Protein AF-X1MWY1-F1 (afdb_monomer)

Organism: NCBI:txid412755

Foldseek 3Di:
DDQLVVCVVVVDDPVRSVVCVVCVVVDDPVVVVVVCVVQQKDKDAPPRPLPQPVLVVDPDRDRIDIDHDDDDDNPFAEDEWDDDLDDDPVRLVVLLVVLLVCQVVRYEYEYDPHHDSRVSSCVSNVVSVGHYYD

Solvent-accessible surface area (backbone atoms only — not comparable to full-atom values): 7856 Å² total; per-residue (Å²): 137,81,54,67,72,54,44,43,73,74,68,45,51,73,65,60,47,51,52,49,65,68,44,52,87,78,54,60,65,66,62,54,50,52,49,32,56,75,68,52,40,47,78,36,39,70,82,38,90,83,43,62,68,76,53,68,72,45,94,86,45,69,63,63,47,81,41,72,78,81,87,72,72,91,81,61,51,74,45,80,48,79,63,52,64,75,57,50,75,66,56,46,53,52,46,40,52,55,35,34,56,40,22,74,70,62,34,31,40,32,29,81,68,40,63,34,40,17,45,45,41,54,47,30,19,51,78,57,74,35,52,70,47,108

InterPro domains:
  IPR003488 DNA recombination-mediator protein A [PTHR43022] (8-131)
  IPR057666 Smf/DprA, SLOG domain [PF02481] (42-133)

Mean predicted aligned error: 5.41 Å

Structure (mmCIF, N/CA/C/O backbone):
data_AF-X1MWY1-F1
#
_entry.id   AF-X1MWY1-F1
#
loop_
_atom_site.group_PDB
_atom_site.id
_atom_site.type_symbol
_atom_site.label_atom_id
_atom_site.label_alt_id
_atom_site.label_comp_id
_atom_site.label_asym_id
_atom_site.label_entity_id
_atom_site.label_seq_id
_atom_site.pdbx_PDB_ins_code
_atom_site.Cartn_x
_atom_site.Cartn_y
_atom_site.Cartn_z
_atom_site.occupancy
_atom_site.B_iso_or_equiv
_atom_site.auth_seq_id
_atom_site.auth_comp_id
_atom_site.auth_asym_id
_atom_site.auth_atom_id
_atom_site.pdbx_PDB_model_num
ATOM 1 N N . ASN A 1 1 ? 15.314 -1.727 -23.802 1.00 63.53 1 ASN A N 1
ATOM 2 C CA . ASN A 1 1 ? 15.613 -3.033 -24.439 1.00 63.53 1 ASN A CA 1
ATOM 3 C C . ASN A 1 1 ? 17.098 -3.393 -24.353 1.00 63.53 1 ASN A C 1
ATOM 5 O O . ASN A 1 1 ? 17.757 -3.491 -25.377 1.00 63.53 1 ASN A O 1
ATOM 9 N N . ALA A 1 2 ? 17.629 -3.619 -23.144 1.00 78.75 2 ALA A N 1
ATOM 10 C CA . ALA A 1 2 ? 19.038 -3.990 -22.967 1.00 78.75 2 ALA A CA 1
ATOM 11 C C . ALA A 1 2 ? 19.313 -5.438 -23.441 1.00 78.75 2 ALA A C 1
ATOM 13 O O . ALA A 1 2 ? 18.510 -6.328 -23.118 1.00 78.75 2 ALA A O 1
ATOM 14 N N . PRO A 1 3 ? 20.399 -5.710 -24.187 1.00 85.56 3 PRO A N 1
ATOM 15 C CA . PRO A 1 3 ? 20.789 -7.054 -24.617 1.00 85.56 3 PRO A CA 1
ATOM 16 C C . PRO A 1 3 ? 21.160 -7.967 -23.436 1.00 85.56 3 PRO A C 1
ATOM 18 O O . PRO A 1 3 ? 21.525 -7.509 -22.356 1.00 85.56 3 PRO A O 1
ATOM 21 N N . ALA A 1 4 ? 21.117 -9.287 -23.647 1.00 83.88 4 ALA A N 1
ATOM 22 C CA . ALA A 1 4 ? 21.378 -10.287 -22.602 1.00 83.88 4 ALA A CA 1
ATOM 23 C C . ALA A 1 4 ? 22.739 -10.111 -21.897 1.00 83.88 4 ALA A C 1
ATOM 25 O O . ALA A 1 4 ? 22.848 -10.348 -20.695 1.00 83.88 4 ALA A O 1
ATOM 26 N N . GLY A 1 5 ? 23.766 -9.663 -22.628 1.00 84.69 5 GLY A N 1
ATOM 27 C CA . GLY A 1 5 ? 25.085 -9.370 -22.060 1.00 84.69 5 GLY A CA 1
ATOM 28 C C . GLY A 1 5 ? 25.074 -8.201 -21.070 1.00 84.69 5 GLY A C 1
ATOM 29 O O . GLY A 1 5 ? 25.750 -8.261 -20.049 1.00 84.69 5 GLY A O 1
ATOM 30 N N . GLU A 1 6 ? 24.269 -7.166 -21.321 1.00 87.06 6 GLU A N 1
ATOM 31 C CA . GLU A 1 6 ? 24.091 -6.051 -20.383 1.00 87.06 6 GLU A CA 1
ATOM 32 C C . GLU A 1 6 ? 23.322 -6.471 -19.137 1.00 87.06 6 GLU A C 1
ATOM 34 O O . GLU A 1 6 ? 23.729 -6.121 -18.035 1.00 87.06 6 GLU A O 1
ATOM 39 N N . LEU A 1 7 ? 22.283 -7.294 -19.292 1.00 84.75 7 LEU A N 1
ATOM 40 C CA . LEU A 1 7 ? 21.513 -7.812 -18.159 1.00 84.75 7 LEU A CA 1
ATOM 41 C C . LEU A 1 7 ? 22.384 -8.641 -17.203 1.00 84.75 7 LEU A C 1
ATOM 43 O O . LEU A 1 7 ? 22.308 -8.460 -15.992 1.00 84.75 7 LEU A O 1
ATOM 47 N N . LYS A 1 8 ? 23.266 -9.499 -17.737 1.00 85.19 8 LYS A N 1
ATOM 48 C CA . LYS A 1 8 ? 24.227 -10.255 -16.914 1.00 85.19 8 LYS A CA 1
ATOM 49 C C . LYS A 1 8 ? 25.198 -9.337 -16.171 1.00 85.19 8 LYS A C 1
ATOM 51 O O . LYS A 1 8 ? 25.481 -9.573 -15.001 1.00 85.19 8 LYS A O 1
ATOM 56 N N . ARG A 1 9 ? 25.698 -8.283 -16.830 1.00 88.44 9 ARG A N 1
ATOM 57 C CA . ARG A 1 9 ? 26.580 -7.286 -16.192 1.00 88.44 9 ARG A CA 1
ATOM 58 C C . ARG A 1 9 ? 25.870 -6.484 -15.102 1.00 88.44 9 ARG A C 1
ATOM 60 O O . ARG A 1 9 ? 26.522 -6.084 -14.149 1.00 88.44 9 ARG A O 1
ATOM 67 N N . ALA A 1 10 ? 24.557 -6.303 -15.217 1.00 82.81 10 ALA A N 1
ATOM 68 C CA . ALA A 1 10 ? 23.720 -5.684 -14.192 1.00 82.81 10 ALA A CA 1
ATOM 69 C C . ALA A 1 10 ? 23.423 -6.609 -12.990 1.00 82.81 10 ALA A C 1
ATOM 71 O O . ALA A 1 10 ? 22.657 -6.231 -12.111 1.00 82.81 10 ALA A O 1
ATOM 72 N N . GLY A 1 11 ? 24.009 -7.812 -12.939 1.00 84.12 11 GLY A N 1
ATOM 73 C CA . GLY A 1 11 ? 23.880 -8.737 -11.810 1.00 84.12 11 GLY A CA 1
ATOM 74 C C . GLY A 1 11 ? 22.743 -9.756 -11.930 1.00 84.12 11 GLY A C 1
ATOM 75 O O . GLY A 1 11 ? 22.549 -10.547 -11.011 1.00 84.12 11 GLY A O 1
ATOM 76 N N . LEU A 1 12 ? 22.011 -9.792 -13.052 1.00 86.12 12 LEU A N 1
ATOM 77 C CA . LEU A 1 12 ? 20.972 -10.802 -13.275 1.00 86.12 12 LEU A CA 1
ATOM 78 C C . LEU A 1 12 ? 21.594 -12.171 -13.570 1.00 86.12 12 LEU A C 1
ATOM 80 O O . LEU A 1 12 ? 22.454 -12.318 -14.445 1.00 86.12 12 LEU A O 1
ATOM 84 N N . ASP A 1 13 ? 21.104 -13.198 -12.878 1.00 90.94 13 ASP A N 1
ATOM 85 C CA . ASP A 1 13 ? 21.543 -14.569 -13.096 1.00 90.94 13 ASP A CA 1
ATOM 86 C C . ASP A 1 13 ? 21.077 -15.110 -14.464 1.00 90.94 13 ASP A C 1
ATOM 88 O O . ASP A 1 13 ? 20.144 -14.610 -15.100 1.00 90.94 13 ASP A O 1
ATOM 92 N N . SER A 1 14 ? 21.726 -16.177 -14.934 1.00 91.44 14 SER A N 1
ATOM 93 C CA . SER A 1 14 ? 21.457 -16.715 -16.273 1.00 91.44 14 SER A CA 1
ATOM 94 C C . SER A 1 14 ? 20.030 -17.256 -16.452 1.00 91.44 14 SER A C 1
ATOM 96 O O . SER A 1 14 ? 19.523 -17.205 -17.572 1.00 91.44 14 SER A O 1
ATOM 98 N N . ARG A 1 15 ? 19.355 -17.735 -15.393 1.00 91.56 15 ARG A N 1
ATOM 99 C CA . ARG A 1 15 ? 17.943 -18.151 -15.480 1.00 91.56 15 ARG A CA 1
ATOM 100 C C . ARG A 1 15 ? 17.051 -16.940 -15.715 1.00 91.56 15 ARG A C 1
ATOM 102 O O . ARG A 1 15 ? 16.238 -16.979 -16.635 1.00 91.56 15 ARG A O 1
ATOM 109 N N . SER A 1 16 ? 17.249 -15.868 -14.953 1.00 89.69 16 SER A N 1
ATOM 110 C CA . SER A 1 16 ? 16.488 -14.620 -15.090 1.00 89.69 16 SER A CA 1
ATOM 111 C C . SER A 1 16 ? 16.651 -14.000 -16.484 1.00 89.69 16 SER A C 1
ATOM 113 O O . SER A 1 16 ? 15.665 -13.652 -17.135 1.00 89.69 16 SER A O 1
ATOM 115 N N . VAL A 1 17 ? 17.883 -13.953 -17.006 1.00 90.88 17 VAL A N 1
ATOM 116 C CA . VAL A 1 17 ? 18.163 -13.433 -18.358 1.00 90.88 17 VAL A CA 1
ATOM 117 C C . VAL A 1 17 ? 17.489 -14.272 -19.447 1.00 90.88 17 VAL A C 1
ATOM 119 O O . VAL A 1 17 ? 16.876 -13.713 -20.358 1.00 90.88 17 VAL A O 1
ATOM 122 N N . ASN A 1 18 ? 17.555 -15.603 -19.347 1.00 90.81 18 ASN A N 1
ATOM 123 C CA . ASN A 1 18 ? 16.916 -16.497 -20.315 1.00 90.81 18 ASN A CA 1
ATOM 124 C C . ASN A 1 18 ? 15.385 -16.396 -20.262 1.00 90.81 18 ASN A C 1
ATOM 126 O O . ASN A 1 18 ? 14.740 -16.352 -21.310 1.00 90.81 18 ASN A O 1
ATOM 130 N N . ALA A 1 19 ? 14.806 -16.301 -19.062 1.00 89.31 19 ALA A N 1
ATOM 131 C CA . ALA A 1 19 ? 13.372 -16.101 -18.884 1.00 89.31 19 ALA A CA 1
ATOM 132 C C . ALA A 1 19 ? 12.908 -14.786 -19.527 1.00 89.31 19 ALA A C 1
ATOM 134 O O . ALA A 1 19 ? 11.944 -14.784 -20.292 1.00 89.31 19 ALA A O 1
ATOM 135 N N . MET A 1 20 ? 13.631 -13.681 -19.303 1.00 87.19 20 MET A N 1
ATOM 136 C CA . MET A 1 20 ? 13.321 -12.404 -19.952 1.00 87.19 20 MET A CA 1
ATOM 137 C C . MET A 1 20 ? 13.449 -12.482 -21.474 1.00 87.19 20 MET A C 1
ATOM 139 O O . MET A 1 20 ? 12.583 -11.971 -22.178 1.00 87.19 20 MET A O 1
ATOM 143 N N . ALA A 1 21 ? 14.502 -13.115 -21.998 1.00 88.19 21 ALA A N 1
ATOM 144 C CA . ALA A 1 21 ? 14.690 -13.259 -23.441 1.00 88.19 21 ALA A CA 1
ATOM 145 C C . ALA A 1 21 ? 13.549 -14.056 -24.100 1.00 88.19 21 ALA A C 1
ATOM 147 O O . ALA A 1 21 ? 13.107 -13.691 -25.186 1.00 88.19 21 ALA A O 1
ATOM 148 N N . ALA A 1 22 ? 13.037 -15.092 -23.428 1.00 88.62 22 ALA A N 1
ATOM 149 C CA . ALA A 1 22 ? 11.915 -15.894 -23.913 1.00 88.62 22 ALA A CA 1
ATOM 150 C C . ALA A 1 22 ? 10.552 -15.183 -23.787 1.00 88.62 22 ALA A C 1
ATOM 152 O O . ALA A 1 22 ? 9.667 -15.392 -24.617 1.00 88.62 22 ALA A O 1
ATOM 153 N N . LEU A 1 23 ? 10.367 -14.355 -22.753 1.00 87.44 23 LEU A N 1
ATOM 154 C CA . LEU A 1 23 ? 9.112 -13.639 -22.496 1.00 87.44 23 LEU A CA 1
ATOM 155 C C . LEU A 1 23 ? 8.971 -12.352 -23.312 1.00 87.44 23 LEU A C 1
ATOM 157 O O . LEU A 1 23 ? 7.864 -12.032 -23.732 1.00 87.44 23 LEU A O 1
ATOM 161 N N . ARG A 1 24 ? 10.069 -11.628 -23.566 1.00 87.06 24 ARG A N 1
ATOM 162 C CA . ARG A 1 24 ? 10.060 -10.320 -24.246 1.00 87.06 24 ARG A CA 1
ATOM 163 C C . ARG A 1 24 ? 9.277 -10.295 -25.566 1.00 87.06 24 ARG A C 1
ATOM 165 O O . ARG A 1 24 ? 8.489 -9.374 -25.726 1.00 87.06 24 ARG A O 1
ATOM 172 N N . PRO A 1 25 ? 9.417 -11.270 -26.486 1.00 88.50 25 PRO A N 1
ATOM 173 C CA . PRO A 1 25 ? 8.657 -11.261 -27.739 1.00 88.50 25 PRO A CA 1
ATOM 174 C C . PRO A 1 25 ? 7.152 -11.499 -27.559 1.00 88.50 25 PRO A C 1
ATOM 176 O O . PRO A 1 25 ? 6.385 -11.278 -28.487 1.00 88.50 25 PRO A O 1
ATOM 179 N N . ARG A 1 26 ? 6.726 -12.002 -26.393 1.00 90.44 26 ARG A N 1
ATOM 180 C CA . ARG A 1 26 ? 5.331 -12.356 -26.093 1.00 90.44 26 ARG A CA 1
ATOM 181 C C . ARG A 1 26 ? 4.576 -11.237 -25.374 1.00 90.44 26 ARG A C 1
ATOM 183 O O . ARG A 1 26 ? 3.392 -11.407 -25.105 1.00 90.44 26 ARG A O 1
ATOM 190 N N . ILE A 1 27 ? 5.254 -10.144 -25.028 1.00 87.75 27 ILE A N 1
ATOM 191 C CA . ILE A 1 27 ? 4.695 -9.023 -24.271 1.00 87.75 27 ILE A CA 1
ATOM 192 C C . ILE A 1 27 ? 4.749 -7.779 -25.157 1.00 87.75 27 ILE A C 1
ATOM 194 O O . ILE A 1 27 ? 5.832 -7.325 -25.524 1.00 87.75 27 ILE A O 1
ATOM 198 N N . SER A 1 28 ? 3.581 -7.221 -25.474 1.00 91.44 28 SER A N 1
ATOM 199 C CA . SER A 1 28 ? 3.468 -5.877 -26.046 1.00 91.44 28 SER A CA 1
ATOM 200 C C . SER A 1 28 ? 3.554 -4.867 -24.905 1.00 91.44 28 SER A C 1
ATOM 202 O O . SER A 1 28 ? 2.710 -4.875 -24.011 1.00 91.44 28 SER A O 1
ATOM 204 N N . LEU A 1 29 ? 4.594 -4.029 -24.897 1.00 88.75 29 LEU A N 1
ATOM 205 C CA . LEU A 1 29 ? 4.736 -2.989 -23.872 1.00 88.75 29 LEU A CA 1
ATOM 206 C C . LEU A 1 29 ? 3.618 -1.951 -23.978 1.00 88.75 29 LEU A C 1
ATOM 208 O O . LEU A 1 29 ? 3.122 -1.509 -22.948 1.00 88.75 29 LEU A O 1
ATOM 212 N N . ASP A 1 30 ? 3.197 -1.628 -25.200 1.00 92.00 30 ASP A N 1
ATOM 213 C CA . ASP A 1 30 ? 2.124 -0.667 -25.448 1.00 92.00 30 ASP A CA 1
ATOM 214 C C . ASP A 1 30 ? 0.795 -1.178 -24.870 1.00 92.00 30 ASP A C 1
ATOM 216 O O . ASP A 1 30 ? 0.124 -0.448 -24.145 1.00 92.00 30 ASP A O 1
ATOM 220 N N . ASP A 1 31 ? 0.466 -2.460 -25.071 1.00 94.00 31 ASP A N 1
ATOM 221 C CA . ASP A 1 31 ? -0.755 -3.064 -24.516 1.00 94.00 31 ASP A CA 1
ATOM 222 C C . ASP A 1 31 ? -0.726 -3.084 -22.980 1.00 94.00 31 ASP A C 1
ATOM 224 O O . ASP A 1 31 ? -1.749 -2.882 -22.322 1.00 94.00 31 ASP A O 1
ATOM 228 N N . GLU A 1 32 ? 0.438 -3.356 -22.380 1.00 92.44 32 GLU A N 1
ATOM 229 C CA . GLU A 1 32 ? 0.595 -3.325 -20.923 1.00 92.44 32 GLU A CA 1
ATOM 230 C C . GLU A 1 32 ? 0.481 -1.897 -20.375 1.00 92.44 32 GLU A C 1
ATOM 232 O O . GLU A 1 32 ? -0.172 -1.685 -19.352 1.00 92.44 32 GLU A O 1
ATOM 237 N N . MET A 1 33 ? 1.045 -0.905 -21.068 1.00 92.62 33 MET A N 1
ATOM 238 C CA . MET A 1 33 ? 0.891 0.505 -20.708 1.00 92.62 33 MET A CA 1
ATOM 239 C C . MET A 1 33 ? -0.569 0.956 -20.817 1.00 92.62 33 MET A C 1
ATOM 241 O O . MET A 1 33 ? -1.082 1.567 -19.879 1.00 92.62 33 MET A O 1
ATOM 245 N N . GLU A 1 34 ? -1.280 0.568 -21.877 1.00 95.94 34 GLU A N 1
ATOM 246 C CA . GLU A 1 34 ? -2.703 0.883 -22.043 1.00 95.94 34 GLU A CA 1
ATOM 247 C C . GLU A 1 34 ? -3.556 0.254 -20.925 1.00 95.94 34 GLU A C 1
ATOM 249 O O . GLU A 1 34 ? -4.475 0.882 -20.388 1.00 95.94 34 GLU A O 1
ATOM 254 N N . LYS A 1 35 ? -3.241 -0.981 -20.503 1.00 95.62 35 LYS A N 1
ATOM 255 C CA . LYS A 1 35 ? -3.900 -1.612 -19.346 1.00 95.62 35 LYS A CA 1
ATOM 256 C C . LYS A 1 35 ? -3.674 -0.804 -18.073 1.00 95.62 35 LYS A C 1
ATOM 258 O O . LYS A 1 35 ? -4.627 -0.576 -17.326 1.00 95.62 35 LYS A O 1
ATOM 263 N N . LEU A 1 36 ? -2.441 -0.380 -17.806 1.00 95.62 36 LEU A N 1
ATOM 264 C CA . LEU A 1 36 ? -2.112 0.403 -16.614 1.00 95.62 36 LEU A CA 1
ATOM 265 C C . LEU A 1 36 ? -2.875 1.732 -16.594 1.00 95.62 36 LEU A C 1
ATOM 267 O O . LEU A 1 36 ? -3.484 2.065 -15.574 1.00 95.62 36 LEU A O 1
ATOM 271 N N . GLU A 1 37 ? -2.941 2.430 -17.729 1.00 94.56 37 GLU A N 1
ATOM 272 C CA . GLU A 1 37 ? -3.742 3.648 -17.884 1.00 94.56 37 GLU A CA 1
ATOM 273 C C . GLU A 1 37 ? -5.229 3.385 -17.619 1.00 94.56 37 GLU A C 1
ATOM 275 O O . GLU A 1 37 ? -5.855 4.078 -16.810 1.00 94.56 37 GLU A O 1
ATOM 280 N N . ARG A 1 38 ? -5.784 2.321 -18.214 1.00 96.50 38 ARG A N 1
ATOM 281 C CA . ARG A 1 38 ? -7.182 1.906 -18.019 1.00 96.50 38 ARG A CA 1
ATOM 282 C C . ARG A 1 38 ? -7.508 1.624 -16.551 1.00 96.50 38 ARG A C 1
ATOM 284 O O . ARG A 1 38 ? -8.579 2.002 -16.073 1.00 96.50 38 ARG A O 1
ATOM 291 N N . TYR A 1 39 ? -6.593 0.987 -15.821 1.00 95.88 39 TYR A N 1
ATOM 292 C CA . TYR A 1 39 ? -6.747 0.702 -14.391 1.00 95.88 39 TYR A CA 1
ATOM 293 C C . TYR A 1 39 ? -6.347 1.869 -13.476 1.00 95.88 39 TYR A C 1
ATOM 295 O O . TYR A 1 39 ? -6.482 1.750 -12.253 1.00 95.88 39 TYR A O 1
ATOM 303 N N . LYS A 1 40 ? -5.915 3.006 -14.044 1.00 96.12 40 LYS A N 1
ATOM 304 C CA . LYS A 1 40 ? -5.418 4.186 -13.319 1.00 96.12 40 LYS A CA 1
ATOM 305 C C . LYS A 1 40 ? -4.261 3.838 -12.378 1.00 96.12 40 LYS A C 1
ATOM 307 O O . LYS A 1 40 ? -4.223 4.284 -11.229 1.00 96.12 40 LYS A O 1
ATOM 312 N N . VAL A 1 41 ? -3.347 3.005 -12.867 1.00 96.69 41 VAL A N 1
ATOM 313 C CA . VAL A 1 41 ? -2.129 2.596 -12.171 1.00 96.69 41 VAL A CA 1
ATOM 314 C C . VAL A 1 41 ? -0.961 3.406 -12.715 1.00 96.69 41 VAL A C 1
ATOM 316 O O . VAL A 1 41 ? -0.688 3.401 -13.911 1.00 96.69 41 VAL A O 1
ATOM 319 N N . LYS A 1 42 ? -0.260 4.097 -11.822 1.00 94.19 42 LYS A N 1
ATOM 320 C CA . LYS A 1 42 ? 1.004 4.777 -12.104 1.00 94.19 42 LYS A CA 1
ATOM 321 C C . LYS A 1 42 ? 2.155 3.811 -11.856 1.00 94.19 42 LYS A C 1
ATOM 323 O O . LYS A 1 42 ? 2.088 3.003 -10.932 1.00 94.19 42 LYS A O 1
ATOM 328 N N . VAL A 1 43 ? 3.212 3.921 -12.651 1.00 94.88 43 VAL A N 1
ATOM 329 C CA . VAL A 1 43 ? 4.445 3.149 -12.471 1.00 94.88 43 VAL A CA 1
ATOM 330 C C . VAL A 1 43 ? 5.548 4.113 -12.081 1.00 94.88 43 VAL A C 1
ATOM 332 O O . VAL A 1 43 ? 5.838 5.039 -12.831 1.00 94.88 43 VAL A O 1
ATOM 335 N N . LEU A 1 44 ? 6.139 3.899 -10.911 1.00 94.56 44 LEU A N 1
ATOM 336 C CA . LEU A 1 44 ? 7.251 4.693 -10.403 1.00 94.56 44 LEU A CA 1
ATOM 337 C C . LEU A 1 44 ? 8.497 3.824 -10.386 1.00 94.56 44 LEU A C 1
ATOM 339 O O . LEU A 1 44 ? 8.476 2.726 -9.832 1.00 94.56 44 LEU A O 1
ATOM 343 N N . THR A 1 45 ? 9.588 4.306 -10.962 1.00 95.38 45 THR A N 1
ATOM 344 C CA . THR A 1 45 ? 10.896 3.675 -10.772 1.00 95.38 45 THR A CA 1
ATOM 345 C C . THR A 1 45 ? 11.543 4.214 -9.502 1.00 95.38 45 THR A C 1
ATOM 347 O O . THR A 1 45 ? 11.181 5.284 -9.011 1.00 95.38 45 THR A O 1
ATOM 350 N N . CYS A 1 46 ? 12.544 3.518 -8.970 1.00 93.38 46 CYS A N 1
ATOM 351 C CA . CYS A 1 46 ? 13.343 4.034 -7.859 1.00 93.38 46 CYS A CA 1
ATOM 352 C C . CYS A 1 46 ? 14.112 5.328 -8.201 1.00 93.38 46 CYS A C 1
ATOM 354 O O . CYS A 1 46 ? 14.647 5.970 -7.301 1.00 93.38 46 CYS A O 1
ATOM 356 N N . GLU A 1 47 ? 14.150 5.748 -9.465 1.00 94.19 47 GLU A N 1
ATOM 357 C CA . GLU A 1 47 ? 14.714 7.027 -9.912 1.00 94.19 47 GLU A CA 1
ATOM 358 C C . GLU A 1 47 ? 13.657 8.140 -9.989 1.00 94.19 47 GLU A C 1
ATOM 360 O O . GLU A 1 47 ? 14.006 9.317 -10.066 1.00 94.19 47 GLU A O 1
ATOM 365 N N . ASP A 1 48 ? 12.368 7.792 -9.913 1.00 93.75 48 ASP A N 1
ATOM 366 C CA . ASP A 1 48 ? 11.274 8.753 -9.985 1.00 93.75 48 ASP A CA 1
ATOM 367 C C . ASP A 1 48 ? 11.319 9.727 -8.786 1.00 93.75 48 ASP A C 1
ATOM 369 O O . ASP A 1 48 ? 11.437 9.289 -7.630 1.00 93.75 48 ASP A O 1
ATOM 373 N N . PRO A 1 49 ? 11.200 11.052 -9.007 1.00 90.50 49 PRO A N 1
ATOM 374 C CA . PRO A 1 49 ? 11.172 12.036 -7.928 1.00 90.50 49 PRO A CA 1
ATOM 375 C C . PRO A 1 49 ? 10.035 11.824 -6.92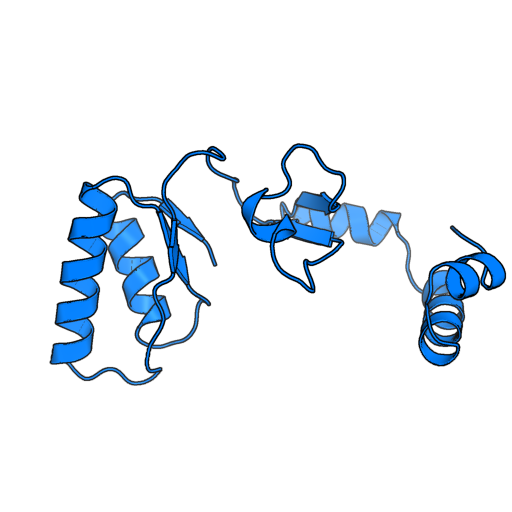7 1.00 90.50 49 PRO A C 1
ATOM 377 O O . PRO A 1 49 ? 10.147 12.273 -5.789 1.00 90.50 49 PRO A O 1
ATOM 380 N N . THR A 1 50 ? 8.938 11.181 -7.322 1.00 90.75 50 THR A N 1
ATOM 381 C CA . THR A 1 50 ? 7.769 10.898 -6.477 1.00 90.75 50 THR A CA 1
ATOM 382 C C . THR A 1 50 ? 7.849 9.550 -5.759 1.00 90.75 50 THR A C 1
ATOM 384 O O . THR A 1 50 ? 7.001 9.269 -4.913 1.00 90.75 50 THR A O 1
ATOM 387 N N . TYR A 1 51 ? 8.886 8.744 -6.019 1.00 92.56 51 TYR A N 1
ATOM 388 C CA . TYR A 1 51 ? 9.113 7.492 -5.302 1.00 92.56 51 TYR A CA 1
ATOM 389 C C . TYR A 1 51 ? 9.291 7.749 -3.788 1.00 92.56 51 TYR A C 1
ATOM 391 O O . TYR A 1 51 ? 10.083 8.626 -3.420 1.00 92.56 51 TYR A O 1
ATOM 399 N N . PRO A 1 52 ? 8.616 6.994 -2.892 1.00 90.31 52 PRO A N 1
ATOM 400 C CA . PRO A 1 52 ? 8.681 7.217 -1.446 1.00 90.31 52 PRO A CA 1
ATOM 401 C C . PRO A 1 52 ? 10.119 7.139 -0.894 1.00 90.31 52 PRO A C 1
ATOM 403 O O . PRO A 1 52 ? 10.726 6.065 -0.943 1.00 90.31 52 PRO A O 1
ATOM 406 N N . PRO A 1 53 ? 10.682 8.228 -0.330 1.00 90.12 53 PRO A N 1
ATOM 407 C CA . PRO A 1 53 ? 12.077 8.247 0.123 1.00 90.12 53 PRO A CA 1
ATOM 408 C C . PRO A 1 53 ? 12.386 7.186 1.183 1.00 90.12 53 PRO A C 1
ATOM 410 O O . PRO A 1 53 ? 13.357 6.454 1.033 1.00 90.12 53 PRO A O 1
ATOM 413 N N . ARG A 1 54 ? 11.496 7.016 2.175 1.00 89.31 54 ARG A N 1
ATOM 414 C CA . ARG A 1 54 ? 11.628 5.991 3.229 1.00 89.31 54 ARG A CA 1
ATOM 415 C C . ARG A 1 54 ? 11.711 4.571 2.676 1.00 89.31 54 ARG A C 1
ATOM 417 O O . ARG A 1 54 ? 12.343 3.708 3.270 1.00 89.31 54 ARG A O 1
ATOM 424 N N . LEU A 1 55 ? 11.086 4.315 1.525 1.00 90.69 55 LEU A N 1
ATOM 425 C CA . LEU A 1 55 ? 11.156 3.007 0.890 1.00 90.69 55 LEU A CA 1
ATOM 426 C C . LEU A 1 55 ? 12.515 2.779 0.218 1.00 90.69 55 LEU A C 1
ATOM 428 O O . LEU A 1 55 ? 12.869 1.632 0.035 1.00 90.69 55 LEU A O 1
ATOM 432 N N . LYS A 1 56 ? 13.301 3.815 -0.116 1.00 91.88 56 LYS A N 1
ATOM 433 C CA . LYS A 1 56 ? 14.687 3.652 -0.611 1.00 91.88 56 LYS A CA 1
ATOM 434 C C . LYS A 1 56 ? 15.691 3.342 0.506 1.00 91.88 56 LYS A C 1
ATOM 436 O O . LYS A 1 56 ? 16.825 2.984 0.211 1.00 91.88 56 LYS A O 1
ATOM 441 N N . GLU A 1 57 ? 15.297 3.505 1.769 1.00 93.31 57 GLU A N 1
ATOM 442 C CA . GLU A 1 57 ? 16.172 3.291 2.930 1.00 93.31 57 GLU A CA 1
ATOM 443 C C . GLU A 1 57 ? 16.263 1.814 3.346 1.00 93.31 57 GLU A C 1
ATOM 445 O O . GLU A 1 57 ? 17.176 1.438 4.081 1.00 93.31 57 GLU A O 1
ATOM 450 N N . ILE A 1 58 ? 15.339 0.959 2.888 1.00 94.19 58 ILE A N 1
ATOM 451 C CA . ILE A 1 58 ? 15.390 -0.479 3.176 1.00 94.19 58 ILE A CA 1
ATOM 452 C C . ILE A 1 58 ? 16.412 -1.183 2.275 1.00 94.19 58 ILE A C 1
ATOM 454 O O . ILE A 1 58 ? 16.660 -0.761 1.150 1.00 94.19 58 ILE A O 1
ATOM 458 N N . TYR A 1 59 ? 16.980 -2.289 2.762 1.00 92.19 59 TYR A N 1
ATOM 459 C CA . TYR A 1 59 ? 18.046 -3.026 2.071 1.00 92.19 59 TYR A CA 1
ATOM 460 C C . TYR A 1 59 ? 17.664 -3.494 0.656 1.00 92.19 59 TYR A C 1
ATOM 462 O O . TYR A 1 59 ? 18.458 -3.356 -0.269 1.00 92.19 59 TYR A O 1
ATOM 470 N N . ASP A 1 60 ? 16.452 -4.028 0.498 1.00 89.94 60 ASP A N 1
ATOM 471 C CA . ASP A 1 60 ? 15.942 -4.596 -0.756 1.00 89.94 60 ASP A CA 1
ATOM 472 C C . ASP A 1 60 ? 14.706 -3.815 -1.220 1.00 89.94 60 ASP A C 1
ATOM 474 O O . ASP A 1 60 ? 13.576 -4.307 -1.222 1.00 89.94 60 ASP A O 1
ATOM 478 N N . TYR A 1 61 ? 14.900 -2.523 -1.493 1.00 93.81 61 TYR A N 1
ATOM 479 C CA . TYR A 1 61 ? 13.813 -1.660 -1.942 1.00 93.81 61 TYR A CA 1
ATOM 480 C C . TYR A 1 61 ? 13.350 -2.034 -3.359 1.00 93.81 61 TYR A C 1
ATOM 482 O O . TYR A 1 61 ? 14.172 -2.359 -4.218 1.00 93.81 61 TYR A O 1
ATOM 490 N N . PRO A 1 62 ? 12.040 -1.955 -3.656 1.00 93.25 62 PRO A N 1
ATOM 491 C CA . PRO A 1 62 ? 11.538 -2.339 -4.965 1.00 93.25 62 PRO A CA 1
ATOM 492 C C . PRO A 1 62 ? 12.018 -1.358 -6.053 1.00 93.25 62 PRO A C 1
ATOM 494 O O . PRO A 1 62 ? 11.789 -0.154 -5.948 1.00 93.25 62 PRO A O 1
ATOM 497 N N . PRO A 1 63 ? 12.631 -1.837 -7.151 1.00 91.94 63 PRO A N 1
ATOM 498 C CA . PRO A 1 63 ? 13.088 -0.956 -8.229 1.00 91.94 63 PRO A CA 1
ATOM 499 C C . PRO A 1 63 ? 11.927 -0.312 -9.002 1.00 91.94 63 PRO A C 1
ATOM 501 O O . PRO A 1 63 ? 12.111 0.722 -9.644 1.00 91.94 63 PRO A O 1
ATOM 504 N N . VAL A 1 64 ? 10.737 -0.920 -8.948 1.00 94.38 64 VAL A N 1
ATOM 505 C CA . VAL A 1 64 ? 9.508 -0.443 -9.586 1.00 94.38 64 VAL A CA 1
ATOM 506 C C . VAL A 1 64 ? 8.339 -0.594 -8.614 1.00 94.38 64 VAL A C 1
ATOM 508 O O . VAL A 1 64 ? 8.138 -1.669 -8.049 1.00 94.38 64 VAL A O 1
ATOM 511 N N . LEU A 1 65 ? 7.549 0.467 -8.455 1.00 94.69 65 LEU A N 1
ATOM 512 C CA . LEU A 1 65 ? 6.336 0.506 -7.646 1.00 94.69 65 LEU A CA 1
ATOM 513 C C . LEU A 1 65 ? 5.119 0.808 -8.530 1.00 94.69 65 LEU A C 1
ATOM 515 O O . LEU A 1 65 ? 5.095 1.802 -9.255 1.00 94.69 65 LEU A O 1
ATOM 519 N N . TYR A 1 66 ? 4.092 -0.034 -8.437 1.00 95.50 66 TYR A N 1
ATOM 520 C CA . TYR A 1 66 ? 2.801 0.181 -9.089 1.00 95.50 66 TYR A CA 1
ATOM 521 C C . TYR A 1 66 ? 1.839 0.819 -8.093 1.00 95.50 66 TYR A C 1
ATOM 523 O O . TYR A 1 66 ? 1.545 0.236 -7.053 1.00 95.50 66 TYR A O 1
ATOM 531 N N . VAL A 1 67 ? 1.340 2.009 -8.408 1.00 95.12 67 VAL A N 1
ATOM 532 C CA . VAL A 1 67 ? 0.521 2.807 -7.494 1.00 95.12 67 VAL A CA 1
ATOM 533 C C . VAL A 1 67 ? -0.853 3.037 -8.093 1.00 95.12 67 VAL A C 1
ATOM 535 O O . VAL A 1 67 ? -0.983 3.614 -9.170 1.00 95.12 67 VAL A O 1
ATOM 538 N N . ARG A 1 68 ? -1.898 2.644 -7.365 1.00 94.81 68 ARG A N 1
ATOM 539 C CA . ARG A 1 68 ? -3.281 2.991 -7.693 1.00 94.81 68 ARG A CA 1
ATOM 540 C C . ARG A 1 68 ? -3.817 3.970 -6.655 1.00 94.81 68 ARG A C 1
ATOM 542 O O . ARG A 1 68 ? -3.847 3.652 -5.473 1.00 94.81 68 ARG A O 1
ATOM 549 N N . GLY A 1 69 ? -4.276 5.132 -7.112 1.00 92.12 69 GLY A N 1
ATOM 550 C CA . GLY A 1 69 ? -4.701 6.231 -6.243 1.00 92.12 69 GLY A CA 1
ATOM 551 C C . GLY A 1 69 ? -3.688 7.375 -6.220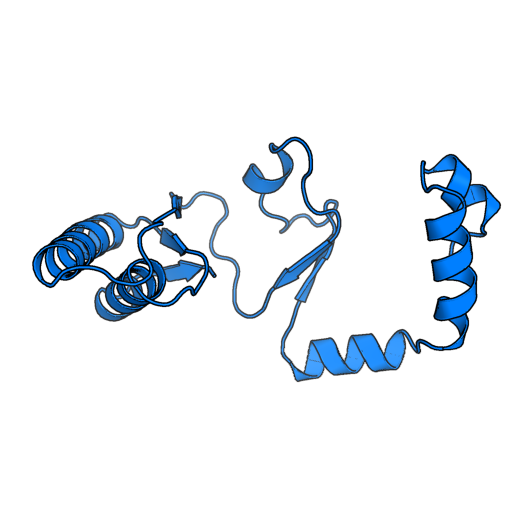 1.00 92.12 69 GLY A C 1
ATOM 552 O O . GLY A 1 69 ? -2.958 7.593 -7.191 1.00 92.12 69 GLY A O 1
ATOM 553 N N . ASN A 1 70 ? -3.674 8.130 -5.124 1.00 87.25 70 ASN A N 1
ATOM 554 C CA . ASN A 1 70 ? -2.814 9.298 -4.959 1.00 87.25 7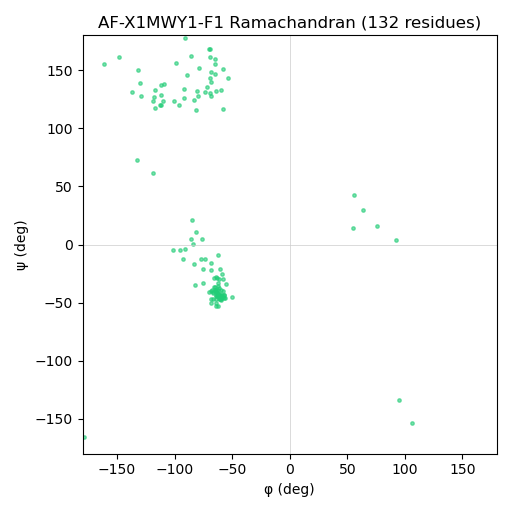0 ASN A CA 1
ATOM 555 C C . ASN A 1 70 ? -1.758 9.032 -3.891 1.00 87.25 70 ASN A C 1
ATOM 557 O O . ASN A 1 70 ? -2.078 8.501 -2.832 1.00 87.25 70 ASN A O 1
ATOM 561 N N . LEU A 1 71 ? -0.523 9.447 -4.169 1.00 83.88 71 LEU A N 1
ATOM 562 C CA . LEU A 1 71 ? 0.500 9.587 -3.143 1.00 83.88 71 LEU A CA 1
ATOM 563 C C . LEU A 1 71 ? 0.315 10.947 -2.464 1.00 83.88 71 LEU A C 1
ATOM 565 O O . LEU A 1 71 ? 0.265 11.983 -3.126 1.00 83.88 71 LEU A O 1
ATOM 569 N N . LEU A 1 72 ? 0.166 10.908 -1.152 1.00 76.94 72 LEU A N 1
ATOM 570 C CA . LEU A 1 72 ? 0.154 12.027 -0.219 1.00 76.94 72 LEU A CA 1
ATOM 571 C C . LEU A 1 72 ? 1.551 12.654 -0.087 1.00 76.94 72 LEU A C 1
ATOM 573 O O . LEU A 1 72 ? 2.538 12.078 -0.562 1.00 76.94 72 LEU A O 1
ATOM 577 N N . PRO A 1 73 ? 1.650 13.834 0.552 1.00 69.12 73 PRO A N 1
ATOM 578 C CA . PRO A 1 73 ? 2.916 14.521 0.754 1.00 69.12 73 PRO A CA 1
ATOM 579 C C . PRO A 1 73 ? 3.973 13.634 1.418 1.00 69.12 73 PRO A C 1
ATOM 581 O O . PRO A 1 73 ? 3.695 12.833 2.309 1.00 69.12 73 PRO A O 1
ATOM 584 N N . LYS A 1 74 ? 5.226 13.809 0.996 1.00 65.81 74 LYS A N 1
ATOM 585 C CA . LYS A 1 74 ? 6.370 13.018 1.478 1.00 65.81 74 LYS A CA 1
ATOM 586 C C . LYS A 1 74 ? 6.622 13.147 2.984 1.00 65.81 74 LYS A C 1
ATOM 588 O O . LYS A 1 74 ? 7.256 12.262 3.553 1.00 65.81 74 LYS A O 1
ATOM 593 N N . ASP A 1 75 ? 6.121 14.217 3.593 1.00 73.00 75 ASP A N 1
ATOM 594 C CA . ASP A 1 75 ? 6.473 14.631 4.951 1.00 73.00 75 ASP A CA 1
ATOM 595 C C . ASP A 1 75 ? 5.422 14.248 6.005 1.00 73.00 75 ASP A C 1
ATOM 597 O O . ASP A 1 75 ? 5.661 14.439 7.199 1.00 73.00 75 ASP A O 1
ATOM 601 N N . ASP A 1 76 ? 4.282 13.679 5.598 1.00 81.31 76 ASP A N 1
ATOM 602 C CA . ASP A 1 76 ? 3.261 13.244 6.550 1.00 81.31 76 ASP A CA 1
ATOM 603 C C . ASP A 1 76 ? 3.766 12.049 7.381 1.00 81.31 76 ASP A C 1
ATOM 605 O O . ASP A 1 76 ? 4.436 11.149 6.861 1.00 81.31 76 ASP A O 1
ATOM 609 N N . PRO A 1 77 ? 3.471 11.996 8.691 1.00 90.38 77 PRO A N 1
ATOM 610 C CA . PRO A 1 77 ? 3.833 10.851 9.506 1.00 90.38 77 PRO A CA 1
ATOM 611 C C . PRO A 1 77 ? 3.001 9.630 9.104 1.00 90.38 77 PRO A C 1
ATOM 613 O O . PRO A 1 77 ? 1.772 9.671 9.043 1.00 90.38 77 PRO A O 1
ATOM 616 N N . TYR A 1 78 ? 3.696 8.518 8.881 1.00 92.25 78 TYR A N 1
ATOM 617 C CA . TYR A 1 78 ? 3.108 7.223 8.556 1.00 92.25 78 TYR A CA 1
ATOM 618 C C . TYR A 1 78 ? 3.262 6.257 9.726 1.00 92.25 78 TYR A C 1
ATOM 620 O O . TYR A 1 78 ? 4.350 6.173 10.304 1.00 92.25 78 TYR A O 1
ATOM 628 N N . LEU A 1 79 ? 2.218 5.480 10.021 1.00 95.56 79 LEU A N 1
ATOM 629 C CA . LEU A 1 79 ? 2.298 4.362 10.958 1.00 95.56 79 LEU A CA 1
ATOM 630 C C . LEU A 1 79 ? 1.732 3.085 10.337 1.00 95.56 79 LEU A C 1
ATOM 632 O O . LEU A 1 79 ? 0.599 3.057 9.855 1.00 95.56 79 LEU A O 1
ATOM 636 N N . ALA A 1 80 ? 2.526 2.015 10.382 1.00 96.56 80 ALA A N 1
ATOM 637 C CA . ALA A 1 80 ? 2.077 0.693 9.981 1.00 96.56 80 ALA A CA 1
ATOM 638 C C . ALA A 1 80 ? 1.257 0.041 11.103 1.00 96.56 80 ALA A C 1
ATOM 640 O O . ALA A 1 80 ? 1.731 -0.071 12.234 1.00 96.56 80 ALA A O 1
ATOM 641 N N . VAL A 1 81 ? 0.052 -0.428 10.782 1.00 97.81 81 VAL A N 1
ATOM 642 C CA . VAL A 1 81 ? -0.799 -1.201 11.694 1.00 97.81 81 VAL A CA 1
ATOM 643 C C . VAL A 1 81 ? -0.899 -2.621 11.163 1.00 97.81 81 VAL A C 1
ATOM 645 O O . VAL A 1 81 ? -1.361 -2.842 10.047 1.00 97.81 81 VAL A O 1
ATOM 648 N N . VAL A 1 82 ? -0.458 -3.590 11.960 1.00 97.69 82 VAL A N 1
ATOM 649 C CA . VAL A 1 82 ? -0.457 -5.014 11.603 1.00 97.69 82 VAL A CA 1
ATOM 650 C C . VAL A 1 82 ? -1.045 -5.833 12.741 1.00 97.69 82 VAL A C 1
ATOM 652 O O . VAL A 1 82 ? -0.916 -5.475 13.913 1.00 97.69 82 VAL A O 1
ATOM 655 N N . GLY A 1 83 ? -1.670 -6.965 12.426 1.00 96.38 83 GLY A N 1
ATOM 656 C CA . GLY A 1 83 ? -2.144 -7.862 13.473 1.00 96.38 83 GLY A CA 1
ATOM 657 C C . GLY A 1 83 ? -2.810 -9.138 12.978 1.00 96.38 83 GLY A C 1
ATOM 658 O O . GLY A 1 83 ? -2.691 -9.547 11.826 1.00 96.38 83 GLY A O 1
ATOM 659 N N . THR A 1 84 ? -3.503 -9.816 13.894 1.00 97.12 84 THR A N 1
ATOM 660 C CA . THR A 1 84 ? -4.133 -11.114 13.617 1.00 97.12 84 THR A CA 1
ATOM 661 C C . THR A 1 84 ? -5.251 -11.022 12.576 1.00 97.12 84 THR A C 1
ATOM 663 O O . THR A 1 84 ? -6.040 -10.073 12.545 1.00 97.12 84 THR A O 1
ATOM 666 N N . ARG A 1 85 ? -5.398 -12.095 11.787 1.00 97.88 85 ARG A N 1
ATOM 667 C CA . ARG A 1 85 ? -6.514 -12.265 10.844 1.00 97.88 85 ARG A CA 1
ATOM 668 C C . ARG A 1 85 ? -7.852 -12.599 11.508 1.00 97.88 85 ARG A C 1
ATOM 670 O O . ARG A 1 85 ? -8.892 -12.560 10.851 1.00 97.88 85 ARG A O 1
ATOM 677 N N . LYS A 1 86 ? -7.827 -12.958 12.795 1.00 97.94 86 LYS A N 1
ATOM 678 C CA . LYS A 1 86 ? -8.997 -13.315 13.610 1.00 97.94 86 LYS A CA 1
ATOM 679 C C . LYS A 1 86 ? -8.930 -12.577 14.954 1.00 97.94 86 LYS A C 1
ATOM 681 O O . LYS A 1 86 ? -8.587 -13.195 15.962 1.00 97.94 86 LYS A O 1
ATOM 686 N N . PRO A 1 87 ? -9.176 -11.257 14.975 1.00 97.25 87 PRO A N 1
ATOM 687 C CA . PRO A 1 87 ? -9.168 -10.501 16.218 1.00 97.25 87 PRO A CA 1
ATOM 688 C C . PRO A 1 87 ? -10.345 -10.909 17.105 1.00 97.25 87 PRO A C 1
ATOM 690 O O . PRO A 1 87 ? -11.422 -11.259 16.616 1.00 97.25 87 PRO A O 1
ATOM 693 N N . THR A 1 88 ? -10.135 -10.845 18.417 1.00 98.31 88 THR A N 1
ATOM 694 C CA . THR A 1 88 ? -11.224 -10.904 19.396 1.00 98.31 88 THR A CA 1
ATOM 695 C C . THR A 1 88 ? -12.060 -9.624 19.317 1.00 98.31 88 THR A C 1
ATOM 697 O O . THR A 1 88 ? -11.646 -8.639 18.703 1.00 98.31 88 THR A O 1
ATOM 700 N N . VAL A 1 89 ? -13.229 -9.612 19.964 1.00 98.00 89 VAL A N 1
ATOM 701 C CA . VAL A 1 89 ? -14.054 -8.394 20.078 1.00 98.00 89 VAL A CA 1
ATOM 702 C C . VAL A 1 89 ? -13.251 -7.258 20.717 1.00 98.00 89 VAL A C 1
ATOM 704 O O . VAL A 1 89 ? -13.203 -6.162 20.171 1.00 98.00 89 VAL A O 1
ATOM 707 N N . TYR A 1 90 ? -12.533 -7.555 21.804 1.00 97.88 90 TYR A N 1
ATOM 708 C CA . TYR A 1 90 ? -11.656 -6.590 22.465 1.00 97.88 90 TYR A CA 1
ATOM 709 C C . TYR A 1 90 ? -10.529 -6.095 21.547 1.00 97.88 90 TYR A C 1
ATOM 711 O O . TYR A 1 90 ? -10.323 -4.895 21.416 1.00 97.88 90 TYR A O 1
ATOM 719 N N . GLY A 1 91 ? -9.836 -7.005 20.851 1.00 97.62 91 GLY A N 1
ATOM 720 C CA . GLY A 1 91 ? -8.749 -6.627 19.944 1.00 97.62 91 GLY A CA 1
ATOM 721 C C . GLY A 1 91 ? -9.216 -5.754 18.776 1.00 97.62 91 GLY A C 1
ATOM 722 O O . GLY A 1 91 ? -8.478 -4.877 18.342 1.00 97.62 91 GLY A O 1
ATOM 723 N N . ARG A 1 92 ? -10.448 -5.961 18.292 1.00 98.31 92 ARG A N 1
ATOM 724 C CA . ARG A 1 92 ? -11.081 -5.060 17.323 1.00 98.31 92 ARG A CA 1
ATOM 725 C C . ARG A 1 92 ? -11.298 -3.673 17.927 1.00 98.31 92 ARG A C 1
ATOM 727 O O . ARG A 1 92 ? -10.856 -2.709 17.323 1.00 98.31 92 ARG A O 1
ATOM 734 N N . GLN A 1 93 ? -11.941 -3.591 19.091 1.00 98.44 93 GLN A N 1
ATOM 735 C CA . GLN A 1 93 ? -12.270 -2.314 19.728 1.00 98.44 93 GLN A CA 1
ATOM 736 C C . GLN A 1 93 ? -11.016 -1.470 19.989 1.00 98.44 93 GLN A C 1
ATOM 738 O O . GLN A 1 93 ? -10.987 -0.295 19.648 1.00 98.44 93 GLN A O 1
ATOM 743 N N . VAL A 1 94 ? -9.957 -2.088 20.516 1.00 98.12 94 VAL A N 1
ATOM 744 C CA . VAL A 1 94 ? -8.685 -1.394 20.765 1.00 98.12 94 VAL A CA 1
ATOM 745 C C . VAL A 1 94 ? -8.041 -0.916 19.463 1.00 98.12 94 VAL A C 1
ATOM 747 O O . VAL A 1 94 ? -7.511 0.189 19.410 1.00 98.12 94 VAL A O 1
ATOM 750 N N . ALA A 1 95 ? -8.084 -1.721 18.396 1.00 98.25 95 ALA A N 1
ATOM 751 C CA . ALA A 1 95 ? -7.550 -1.302 17.102 1.00 98.25 95 ALA A CA 1
ATOM 752 C C . ALA A 1 95 ? -8.332 -0.117 16.513 1.00 98.25 95 ALA A C 1
ATOM 754 O O . ALA A 1 95 ? -7.718 0.784 15.953 1.00 98.25 95 ALA A O 1
ATOM 755 N N . GLU A 1 96 ? -9.659 -0.106 16.659 1.00 98.62 96 GLU A N 1
ATOM 756 C CA . GLU A 1 96 ? -10.514 1.007 16.233 1.00 98.62 96 GLU A CA 1
ATOM 757 C C . GLU A 1 96 ? -10.197 2.287 17.028 1.00 98.62 96 GLU A C 1
ATOM 759 O O . GLU A 1 96 ? -10.000 3.341 16.434 1.00 98.62 96 GLU A O 1
ATOM 764 N N . GLU A 1 97 ? -10.074 2.200 18.352 1.00 98.44 97 GLU A N 1
ATOM 765 C CA . GLU A 1 97 ? -9.764 3.351 19.212 1.00 98.44 97 GLU A CA 1
ATOM 766 C C . GLU A 1 97 ? -8.392 3.959 18.883 1.00 98.44 97 GLU A C 1
ATOM 768 O O . GLU A 1 97 ? -8.293 5.137 18.543 1.00 98.44 97 GLU A O 1
ATOM 773 N N . ILE A 1 98 ? -7.341 3.132 18.862 1.00 98.19 98 ILE A N 1
ATOM 774 C CA . ILE A 1 98 ? -5.976 3.593 18.576 1.00 98.19 98 ILE A CA 1
ATOM 775 C C . ILE A 1 98 ? -5.889 4.224 17.183 1.00 98.19 98 ILE A C 1
ATOM 777 O O . ILE A 1 98 ? -5.263 5.267 17.008 1.00 98.19 98 ILE A O 1
ATOM 781 N N . VAL A 1 99 ? -6.491 3.597 16.169 1.00 98.50 99 VAL A N 1
ATOM 782 C CA . VAL A 1 99 ? -6.412 4.110 14.797 1.00 98.50 99 VAL A CA 1
ATOM 783 C C . VAL A 1 99 ? -7.164 5.428 14.647 1.00 98.50 99 VAL A C 1
ATOM 785 O O . VAL A 1 99 ? -6.658 6.326 13.972 1.00 98.50 99 VAL A O 1
ATOM 788 N N . ALA A 1 100 ? -8.328 5.572 15.283 1.00 98.38 100 ALA A N 1
ATOM 789 C CA . ALA A 1 100 ? -9.072 6.825 15.263 1.00 98.38 100 ALA A CA 1
ATOM 790 C C . ALA A 1 100 ? -8.242 7.975 15.861 1.00 98.38 100 ALA A C 1
ATOM 792 O O . ALA A 1 100 ? -8.118 9.028 15.233 1.00 98.38 100 ALA A O 1
ATOM 793 N N . ASP A 1 101 ? -7.601 7.751 17.010 1.00 98.06 101 ASP A N 1
ATOM 7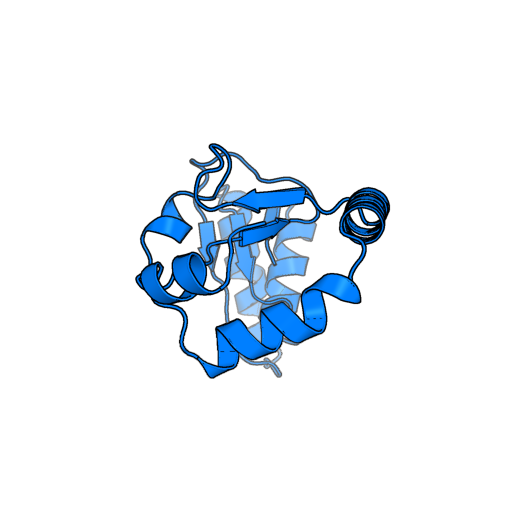94 C CA . ASP A 1 101 ? -6.770 8.757 17.684 1.00 98.06 101 ASP A CA 1
ATOM 795 C C . ASP A 1 101 ? -5.541 9.161 16.854 1.00 98.06 101 ASP A C 1
ATOM 797 O O . ASP A 1 101 ? -5.197 10.346 16.743 1.00 98.06 101 ASP A O 1
ATOM 801 N N . LEU A 1 102 ? -4.884 8.187 16.216 1.00 97.12 102 LEU A N 1
ATOM 802 C CA . LEU A 1 102 ? -3.755 8.436 15.315 1.00 97.12 102 LEU A CA 1
ATOM 803 C C . LEU A 1 102 ? -4.173 9.293 14.117 1.00 97.12 102 LEU A C 1
ATOM 805 O O . LEU A 1 102 ? -3.488 10.254 13.760 1.00 97.12 102 LEU A O 1
ATOM 809 N N . VAL A 1 103 ? -5.317 8.978 13.515 1.00 96.56 103 VAL A N 1
ATOM 810 C CA . VAL A 1 103 ? -5.843 9.702 12.354 1.00 96.56 103 VAL A CA 1
ATOM 811 C C . VAL A 1 103 ? -6.241 11.128 12.723 1.00 96.56 103 VAL A C 1
ATOM 813 O O . VAL A 1 103 ? -5.892 12.063 12.002 1.00 96.56 103 VAL A O 1
ATOM 816 N N . GLN A 1 104 ? -6.883 11.327 13.877 1.00 96.31 104 GLN A N 1
ATOM 817 C CA . GLN A 1 104 ? -7.179 12.665 14.404 1.00 96.31 104 GLN A CA 1
ATOM 818 C C . GLN A 1 104 ? -5.902 13.476 14.667 1.00 96.31 104 GLN A C 1
ATOM 820 O O . GLN A 1 104 ? -5.881 14.695 14.493 1.00 96.31 104 GLN A O 1
ATOM 825 N N . SER A 1 105 ? -4.807 12.787 14.992 1.00 95.19 105 SER A N 1
ATOM 826 C CA . SER A 1 105 ? -3.465 13.361 15.134 1.00 95.19 105 SER A CA 1
ATOM 827 C C . SER A 1 105 ? -2.726 13.551 13.798 1.00 95.19 105 SER A C 1
ATOM 829 O O . SER A 1 105 ? -1.537 13.867 13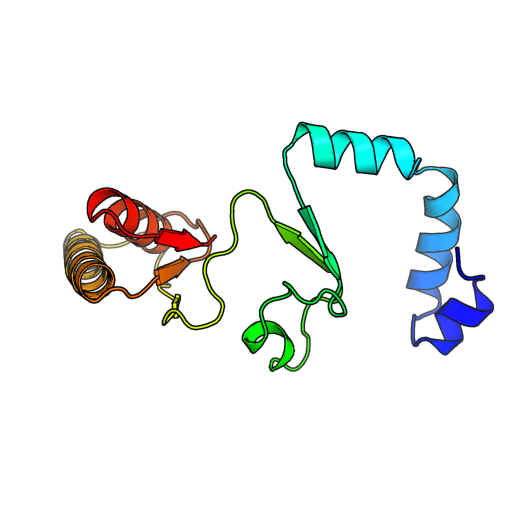.794 1.00 95.19 105 SER A O 1
ATOM 831 N N . LYS A 1 106 ? -3.421 13.401 12.660 1.00 93.19 106 LYS A N 1
ATOM 832 C CA . LYS A 1 106 ? -2.904 13.540 11.285 1.00 93.19 106 LYS A CA 1
ATOM 833 C C . LYS A 1 106 ? -1.834 12.511 10.903 1.00 93.19 106 LYS A C 1
ATOM 835 O O . LYS A 1 106 ? -0.971 12.7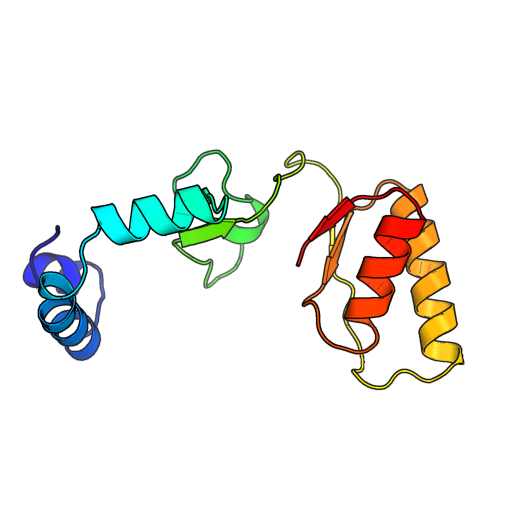93 10.074 1.00 93.19 106 LYS A O 1
ATOM 840 N N . ILE A 1 107 ? -1.892 11.316 11.487 1.00 94.69 107 ILE A N 1
ATOM 841 C CA . ILE A 1 107 ? -1.026 10.196 11.111 1.00 94.69 107 ILE A CA 1
ATOM 842 C C . ILE A 1 107 ? -1.732 9.355 10.049 1.00 94.69 107 ILE A C 1
ATOM 844 O O . ILE A 1 107 ? -2.858 8.898 10.240 1.00 94.69 107 ILE A O 1
ATOM 848 N N . THR A 1 108 ? -1.051 9.133 8.926 1.00 94.69 108 THR A N 1
ATOM 849 C CA . THR A 1 108 ? -1.542 8.271 7.848 1.00 94.69 108 THR A CA 1
ATOM 850 C C . THR A 1 108 ? -1.280 6.807 8.190 1.00 94.69 108 THR A C 1
ATOM 852 O O . THR A 1 108 ? -0.166 6.426 8.560 1.00 94.69 108 THR A O 1
ATOM 855 N N . ILE A 1 109 ? -2.299 5.966 8.025 1.00 96.38 109 ILE A N 1
ATOM 856 C CA . ILE A 1 109 ? -2.228 4.543 8.370 1.00 96.38 109 ILE A CA 1
ATOM 857 C C . ILE A 1 109 ? -1.795 3.709 7.165 1.00 96.38 109 ILE A C 1
ATOM 859 O O . ILE A 1 109 ? -2.327 3.860 6.069 1.00 96.38 109 ILE A O 1
ATOM 863 N N . ILE A 1 110 ? -0.850 2.795 7.368 1.00 95.94 110 ILE A N 1
ATOM 864 C CA . ILE A 1 110 ? -0.407 1.827 6.354 1.00 95.94 110 ILE A CA 1
ATOM 865 C C . ILE A 1 110 ? -0.725 0.413 6.842 1.00 95.94 110 ILE A C 1
ATOM 867 O O . ILE A 1 110 ? -0.443 0.084 7.994 1.00 95.94 110 ILE A O 1
ATOM 871 N N . SER A 1 111 ? -1.311 -0.441 6.000 1.00 97.06 111 SER A N 1
ATOM 872 C CA . SER A 1 111 ? -1.603 -1.831 6.377 1.00 97.06 111 SER A CA 1
ATOM 873 C C . SER A 1 111 ? -1.841 -2.741 5.166 1.00 97.06 111 SER A C 1
ATOM 875 O O . SER A 1 111 ? -2.282 -2.272 4.129 1.00 97.06 111 SER A O 1
ATOM 877 N N . GLY A 1 112 ? -1.631 -4.055 5.281 1.00 96.38 112 GLY A N 1
ATOM 878 C CA . GLY A 1 112 ? -1.514 -4.974 4.135 1.00 96.38 112 GLY A CA 1
ATOM 879 C C . GLY A 1 112 ? -2.819 -5.530 3.549 1.00 96.38 112 GLY A C 1
ATOM 880 O O . GLY A 1 112 ? -2.801 -6.599 2.937 1.00 96.38 112 GLY A O 1
ATOM 881 N N . LEU A 1 113 ? -3.966 -4.872 3.769 1.00 95.94 113 LEU A N 1
ATOM 882 C CA . LEU A 1 113 ? -5.311 -5.305 3.330 1.00 95.94 113 LEU A CA 1
ATOM 883 C C . LEU A 1 113 ? -5.739 -6.715 3.777 1.00 95.94 113 LEU A C 1
ATOM 885 O O . LEU A 1 113 ? -6.733 -7.259 3.279 1.00 95.94 113 LEU A O 1
ATOM 889 N N . ALA A 1 114 ? -5.041 -7.336 4.728 1.00 97.00 114 ALA A N 1
ATOM 890 C CA . ALA A 1 114 ? -5.448 -8.637 5.227 1.00 97.00 114 ALA A CA 1
ATOM 891 C C . ALA A 1 114 ? -6.807 -8.550 5.946 1.00 97.00 114 ALA A C 1
ATOM 893 O O . ALA A 1 114 ? -7.215 -7.522 6.493 1.00 97.00 114 ALA A O 1
ATOM 894 N N . ARG A 1 115 ? -7.533 -9.671 5.997 1.00 96.88 115 ARG A N 1
ATOM 895 C CA . ARG A 1 115 ? -8.673 -9.794 6.921 1.00 96.88 115 ARG A CA 1
ATOM 896 C C . ARG A 1 115 ? -8.186 -9.578 8.353 1.00 96.88 115 ARG A C 1
ATOM 898 O O . ARG A 1 115 ? -7.067 -9.966 8.664 1.00 96.88 115 ARG A O 1
ATOM 905 N N . GLY A 1 116 ? -9.051 -9.071 9.228 1.00 97.62 116 GLY A N 1
ATOM 906 C CA . GLY A 1 116 ? -8.733 -8.862 10.642 1.00 97.62 116 GLY A CA 1
ATOM 907 C C . GLY A 1 116 ? -8.260 -7.440 10.911 1.00 97.62 116 GLY A C 1
ATOM 908 O O . GLY A 1 116 ? -8.917 -6.506 10.458 1.00 97.62 116 GLY A O 1
ATOM 909 N N . ILE A 1 117 ? -7.167 -7.293 11.663 1.00 98.38 117 ILE A N 1
ATOM 910 C CA . ILE A 1 117 ? -6.668 -5.987 12.125 1.00 98.38 117 ILE A CA 1
ATOM 911 C C . ILE A 1 117 ? -6.398 -5.022 10.965 1.00 98.38 117 ILE A C 1
ATOM 913 O O . ILE A 1 117 ? -6.851 -3.887 11.035 1.00 98.38 117 ILE A O 1
ATOM 917 N N . ASP A 1 118 ? -5.786 -5.473 9.870 1.00 98.25 118 ASP A N 1
ATOM 918 C CA . ASP A 1 118 ? -5.505 -4.611 8.714 1.00 98.25 118 ASP A CA 1
ATOM 919 C C . ASP A 1 118 ? -6.781 -4.001 8.106 1.00 98.25 118 ASP A C 1
ATOM 921 O O . ASP A 1 118 ? -6.870 -2.797 7.876 1.00 98.25 118 ASP A O 1
ATOM 925 N N . SER A 1 119 ? -7.816 -4.824 7.893 1.00 98.00 119 SER A N 1
ATOM 926 C CA . SER A 1 119 ? -9.119 -4.356 7.395 1.00 98.00 119 SER A CA 1
ATOM 927 C C . SER A 1 119 ? -9.803 -3.381 8.357 1.00 98.00 119 SER A C 1
ATOM 929 O O . SER A 1 119 ? -10.510 -2.480 7.909 1.00 98.00 119 SER A O 1
ATOM 931 N N . ILE A 1 120 ? -9.640 -3.594 9.668 1.00 98.44 120 ILE A N 1
ATOM 932 C CA . ILE A 1 120 ? -10.192 -2.717 10.706 1.00 98.44 120 ILE A CA 1
ATOM 933 C C . ILE A 1 120 ? -9.470 -1.372 10.662 1.00 98.44 120 ILE A C 1
ATOM 935 O O . ILE A 1 120 ? -10.131 -0.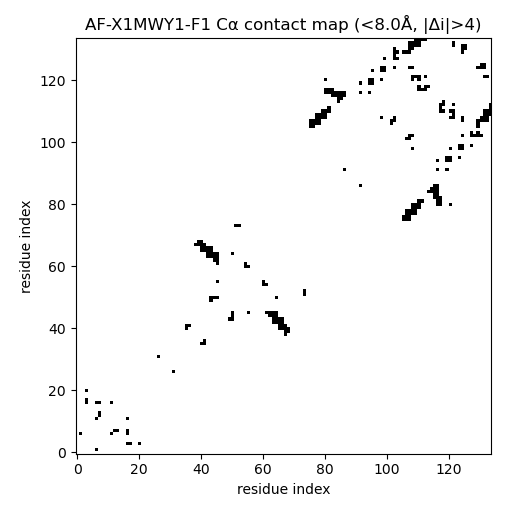354 10.521 1.00 98.44 120 ILE A O 1
ATOM 939 N N . ALA A 1 121 ? -8.136 -1.371 10.659 1.00 98.44 121 ALA A N 1
ATOM 940 C CA . ALA A 1 121 ? -7.330 -0.156 10.604 1.00 98.44 121 ALA A CA 1
ATOM 941 C C . ALA A 1 121 ? -7.659 0.703 9.375 1.00 98.44 121 ALA A C 1
ATOM 943 O O . AL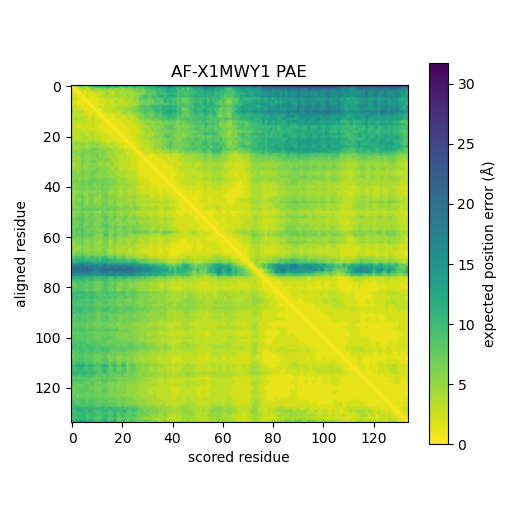A A 1 121 ? -7.899 1.902 9.495 1.00 98.44 121 ALA A O 1
ATOM 944 N N . HIS A 1 122 ? -7.762 0.079 8.200 1.00 98.06 122 HIS A N 1
ATOM 945 C CA . HIS A 1 122 ? -8.162 0.769 6.973 1.00 98.06 122 HIS A CA 1
ATOM 946 C C . HIS A 1 122 ? -9.547 1.394 7.062 1.00 98.06 122 HIS A C 1
ATOM 948 O O . HIS A 1 122 ? -9.737 2.549 6.683 1.00 98.06 122 HIS A O 1
ATOM 954 N N . ARG A 1 123 ? -10.519 0.638 7.577 1.00 98.25 123 ARG A N 1
ATOM 955 C CA . ARG A 1 123 ? -11.891 1.122 7.724 1.00 98.25 123 ARG A CA 1
ATOM 956 C C . ARG A 1 123 ? -11.966 2.280 8.710 1.00 98.25 123 ARG A C 1
ATOM 958 O O . ARG A 1 123 ? -12.486 3.328 8.353 1.00 98.25 123 ARG A O 1
ATOM 965 N N . THR A 1 124 ? -11.384 2.123 9.893 1.00 98.44 124 THR A N 1
ATOM 966 C CA . THR A 1 124 ? -11.357 3.163 10.921 1.00 98.44 124 THR A CA 1
ATOM 967 C C . THR A 1 124 ? -10.667 4.430 10.430 1.00 98.44 124 THR A C 1
ATOM 969 O O . THR A 1 124 ? -11.145 5.526 10.716 1.00 98.44 124 THR A O 1
ATOM 972 N N . ALA A 1 125 ? -9.579 4.307 9.661 1.00 97.44 125 ALA A N 1
ATOM 973 C CA . ALA A 1 125 ? -8.900 5.465 9.094 1.00 97.44 125 ALA A CA 1
ATOM 974 C C . ALA A 1 125 ? -9.799 6.260 8.141 1.00 97.44 125 ALA A C 1
ATOM 976 O O . ALA A 1 125 ? -9.843 7.485 8.233 1.00 97.44 125 ALA A O 1
ATOM 977 N N . LEU A 1 126 ? -10.558 5.574 7.278 1.00 96.50 126 LEU A N 1
ATOM 978 C CA . LEU A 1 126 ? -11.538 6.218 6.397 1.00 96.50 126 LEU A CA 1
ATOM 979 C C . LEU A 1 126 ? -12.699 6.834 7.182 1.00 96.50 126 LEU A C 1
ATOM 981 O O . LEU A 1 126 ? -13.051 7.985 6.935 1.00 96.50 126 LEU A O 1
ATOM 985 N N . ASP A 1 127 ? -13.267 6.091 8.133 1.00 98.06 127 ASP A N 1
ATOM 986 C CA . ASP A 1 127 ? -14.407 6.537 8.943 1.00 98.06 127 ASP A CA 1
ATOM 987 C C . ASP A 1 127 ? -14.043 7.762 9.806 1.00 98.06 127 ASP A C 1
ATOM 989 O O . ASP A 1 127 ? -14.888 8.616 10.067 1.00 98.06 127 ASP A O 1
ATOM 993 N N . SER A 1 128 ? -12.767 7.888 10.184 1.00 97.19 128 SER A N 1
ATOM 994 C CA . SER A 1 128 ? -12.213 9.036 10.916 1.00 97.19 128 SER A CA 1
ATOM 995 C C . SER A 1 128 ? -11.770 10.193 10.003 1.00 97.19 128 SER A C 1
ATOM 997 O O . SER A 1 128 ? -11.202 11.171 10.486 1.00 97.19 128 SER A O 1
ATOM 999 N N . GLY A 1 129 ? -12.008 10.103 8.688 1.00 94.44 129 GLY A N 1
ATOM 1000 C CA . GLY A 1 129 ? -11.693 11.154 7.711 1.00 94.44 129 GLY A CA 1
ATOM 1001 C C . GLY A 1 129 ? -10.209 11.279 7.347 1.00 94.44 129 GLY A C 1
ATOM 1002 O O . GLY A 1 129 ? -9.798 12.300 6.796 1.00 94.44 129 GLY A O 1
ATOM 1003 N N . GLY A 1 130 ? -9.403 10.267 7.668 1.00 92.12 130 GLY A N 1
ATOM 1004 C CA . GLY A 1 130 ? -7.976 10.223 7.372 1.00 92.12 130 GLY A CA 1
ATOM 1005 C C . GLY A 1 130 ? -7.640 9.574 6.038 1.00 92.12 130 GLY A C 1
ATOM 1006 O O . GLY A 1 130 ? -8.490 9.042 5.322 1.00 92.12 130 GLY A O 1
ATOM 1007 N N . TYR A 1 131 ? -6.345 9.566 5.738 1.00 91.38 131 TYR A N 1
ATOM 1008 C CA . TYR A 1 131 ? -5.798 8.826 4.612 1.00 91.38 131 TYR A CA 1
ATOM 1009 C C . TYR A 1 131 ? -5.198 7.486 5.053 1.00 91.38 131 TYR A C 1
ATOM 1011 O O . TYR A 1 131 ? -4.780 7.316 6.202 1.00 91.38 131 TYR A O 1
ATOM 1019 N N . ASN A 1 132 ? -5.125 6.532 4.123 1.00 92.56 132 ASN A N 1
ATOM 1020 C CA . ASN A 1 132 ? -4.453 5.255 4.339 1.00 92.56 132 ASN A CA 1
ATOM 1021 C C . ASN A 1 132 ? -3.820 4.689 3.058 1.00 92.56 132 AS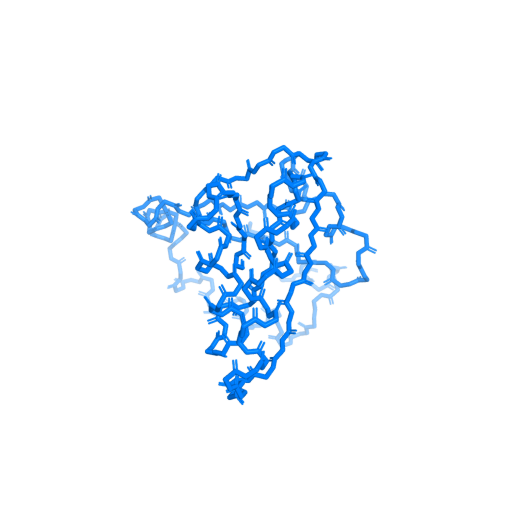N A C 1
ATOM 1023 O O . ASN A 1 132 ? -4.192 5.083 1.951 1.00 92.56 132 ASN A O 1
ATOM 1027 N N . TYR A 1 133 ? -2.883 3.750 3.232 1.00 93.25 133 TYR A N 1
ATOM 1028 C CA . TYR A 1 133 ? -2.238 2.997 2.153 1.00 93.25 133 TYR A CA 1
ATOM 1029 C C . TYR A 1 133 ? -2.233 1.492 2.383 1.00 93.25 133 TYR A C 1
ATOM 1031 O O . TYR A 1 133 ? -1.933 1.015 3.480 1.00 93.25 133 TYR A O 1
ATOM 1039 N N . ALA A 1 134 ? -2.495 0.770 1.298 1.00 90.75 134 ALA A N 1
ATOM 1040 C CA . ALA A 1 134 ? -2.399 -0.676 1.188 1.00 90.75 134 ALA A CA 1
ATOM 1041 C C . ALA A 1 134 ? -1.031 -1.141 0.681 1.00 90.75 134 ALA A C 1
ATOM 1043 O O . ALA A 1 134 ? -0.520 -0.480 -0.252 1.00 90.75 134 ALA A O 1
#

Sequence (134 aa):
NAPAGELKRAGLDSRSVNAMAALRPRISLDDEMEKLERYKVKVLTCEDPTYPPRLKEIYDYPPVLYVRGNLLPKDDPYLAVVGTRKPTVYGRQVAEEIVADLVQSKITIISGLARGIDSIAHRTALDSGGYNYA

Secondary structure (DSSP, 8-state):
---HHHHHHTT--HHHHHHHHHHGGG--HHHHHHHHHHTTEEEEETTSTTS-GGGGGSTT--SEEEEES-PPPTTS-EEE----SS--HHHHHHHHHHHHHHHHTTPEEE----TTHHHHHHHHHHHTT--EE-

Nearest PDB structures (foldseek):
  3maj-assembly1_A-2  TM=6.838E-01  e=1.751E-06  Rhodopseudomonas palustris
  4ljk-assembly1_H  TM=8.677E-01  e=4.384E-04  Helicobacter pylori 26695
  1wek-assembly1_F  TM=8.767E-01  e=1.970E-01  Thermus thermophilus
  1rcu-assembly1_D  TM=7.338E-01  e=5.731E-02  Thermotoga maritima
  5wq3-assembly1_C-3  TM=8.025E-01  e=1.138E+00  Corynebacterium glutamicum

pLDDT: mean 92.5, std 6.3, range [63.53, 98.62]

Radius of gyration: 19.55 Å; Cα contacts (8 Å, |Δi|>4): 156; chains: 1; bounding box: 41×33×50 Å